Protein AF-A0A924F6A1-F1 (afdb_monomer)

Mean predicted aligned error: 19.83 Å

Structure (mmCIF, N/CA/C/O backbone):
data_AF-A0A924F6A1-F1
#
_entry.id   AF-A0A924F6A1-F1
#
loop_
_atom_site.group_PDB
_atom_site.id
_atom_site.type_symbol
_atom_site.label_atom_id
_atom_site.label_alt_id
_atom_site.label_comp_id
_atom_site.label_asym_id
_atom_site.label_entity_id
_atom_site.label_seq_id
_atom_site.pdbx_PDB_ins_code
_atom_site.Cartn_x
_atom_site.Cartn_y
_atom_site.Cartn_z
_atom_site.occupancy
_atom_site.B_iso_or_equiv
_atom_site.auth_seq_id
_atom_site.auth_comp_id
_atom_site.auth_asym_id
_atom_site.auth_atom_id
_atom_site.pdbx_PDB_model_num
ATOM 1 N N . MET A 1 1 ? 27.672 7.963 -35.920 1.00 69.19 1 MET A N 1
ATOM 2 C CA . MET A 1 1 ? 27.769 6.592 -35.367 1.00 69.19 1 MET A CA 1
ATOM 3 C C . MET A 1 1 ? 27.123 5.629 -36.347 1.00 69.19 1 MET A C 1
ATOM 5 O O . MET A 1 1 ? 26.138 6.004 -36.980 1.00 69.19 1 MET A O 1
ATOM 9 N N . LYS A 1 2 ? 27.697 4.438 -36.548 1.00 82.00 2 LYS A N 1
ATOM 10 C CA . LYS A 1 2 ? 27.095 3.429 -37.437 1.00 82.00 2 LYS A CA 1
ATOM 11 C C . LYS A 1 2 ? 25.716 3.075 -36.865 1.00 82.00 2 LYS A C 1
ATOM 13 O O . LYS A 1 2 ? 25.593 2.946 -35.654 1.00 82.00 2 LYS A O 1
ATOM 18 N N . ARG A 1 3 ? 24.677 2.928 -37.694 1.00 85.81 3 ARG A N 1
ATOM 19 C CA . ARG A 1 3 ? 23.314 2.618 -37.198 1.00 85.81 3 ARG A CA 1
ATOM 20 C C . ARG A 1 3 ? 23.280 1.343 -36.340 1.00 85.81 3 ARG A C 1
ATOM 22 O O . ARG A 1 3 ? 22.493 1.251 -35.409 1.00 85.81 3 ARG A O 1
ATOM 29 N N . THR A 1 4 ? 24.195 0.415 -36.615 1.00 90.06 4 THR A N 1
ATOM 30 C CA . THR A 1 4 ? 24.453 -0.797 -35.829 1.00 90.06 4 THR A CA 1
ATOM 31 C C . THR A 1 4 ? 24.885 -0.510 -34.393 1.00 90.06 4 THR A C 1
ATOM 33 O O . THR A 1 4 ? 24.439 -1.188 -33.481 1.00 90.06 4 THR A O 1
ATOM 36 N N . ASP A 1 5 ? 25.722 0.502 -34.188 1.00 92.50 5 ASP A N 1
ATOM 37 C CA . ASP A 1 5 ? 26.245 0.882 -32.872 1.00 92.50 5 ASP A CA 1
ATOM 38 C C . ASP A 1 5 ? 25.115 1.432 -31.988 1.00 92.50 5 ASP A C 1
ATOM 40 O O . ASP A 1 5 ? 24.906 1.005 -30.855 1.00 92.50 5 ASP A O 1
ATOM 44 N N . LEU A 1 6 ? 24.264 2.276 -32.582 1.00 92.31 6 LEU A N 1
ATOM 45 C CA . LEU A 1 6 ? 23.067 2.788 -31.921 1.00 92.31 6 LEU A CA 1
ATOM 46 C C . LEU A 1 6 ? 22.072 1.668 -31.573 1.00 92.31 6 LEU A C 1
ATOM 48 O O . LEU A 1 6 ? 21.529 1.651 -30.472 1.00 92.31 6 LEU A O 1
ATOM 52 N N . ALA A 1 7 ? 21.855 0.715 -32.484 1.00 93.69 7 ALA A N 1
ATOM 53 C CA . ALA A 1 7 ? 20.988 -0.434 -32.226 1.00 93.69 7 ALA A CA 1
ATOM 54 C C . ALA A 1 7 ? 21.516 -1.309 -31.077 1.00 93.69 7 ALA A C 1
ATOM 56 O O . ALA A 1 7 ? 20.733 -1.805 -30.269 1.00 93.69 7 ALA A O 1
ATOM 57 N N . MET A 1 8 ? 22.837 -1.464 -30.976 1.00 95.31 8 MET A N 1
ATOM 58 C CA . MET A 1 8 ? 23.467 -2.296 -29.954 1.00 95.31 8 MET A CA 1
ATOM 59 C C . MET A 1 8 ? 23.367 -1.664 -28.559 1.00 95.31 8 MET A C 1
ATOM 61 O O . MET A 1 8 ? 23.007 -2.350 -27.603 1.00 95.31 8 MET A O 1
ATOM 65 N N . ILE A 1 9 ? 23.570 -0.347 -28.454 1.00 95.12 9 ILE A N 1
ATOM 66 C CA . ILE A 1 9 ? 23.384 0.398 -27.198 1.00 95.12 9 ILE A CA 1
ATOM 67 C C . ILE A 1 9 ? 21.930 0.303 -26.718 1.00 95.12 9 ILE A C 1
ATOM 69 O O . ILE A 1 9 ? 21.684 -0.006 -25.552 1.00 95.12 9 ILE A O 1
ATOM 73 N N . VAL A 1 10 ? 20.962 0.526 -27.614 1.00 95.69 10 VAL A N 1
ATOM 74 C CA . VAL A 1 10 ? 19.532 0.446 -27.270 1.00 95.69 10 VAL A CA 1
ATOM 75 C C . VAL A 1 10 ? 19.145 -0.971 -26.848 1.00 95.69 10 VAL A C 1
ATOM 77 O O . VAL A 1 10 ? 18.393 -1.140 -25.890 1.00 95.69 10 VAL A O 1
ATOM 80 N N . PHE A 1 11 ? 19.694 -1.994 -27.506 1.00 96.44 11 PHE A N 1
ATOM 81 C CA . PHE A 1 11 ? 19.450 -3.386 -27.142 1.00 96.44 11 PHE A CA 1
ATOM 82 C C . PHE A 1 11 ? 19.949 -3.709 -25.729 1.00 96.44 11 PHE A C 1
ATOM 84 O O . PHE A 1 11 ? 19.194 -4.240 -24.915 1.00 96.44 11 PHE A O 1
ATOM 91 N N . ILE A 1 12 ? 21.191 -3.335 -25.406 1.00 96.44 12 ILE A N 1
ATOM 92 C CA . ILE A 1 12 ? 21.759 -3.564 -24.070 1.00 96.44 12 ILE A CA 1
ATOM 93 C C . ILE A 1 12 ? 20.958 -2.808 -23.003 1.00 96.44 12 ILE A C 1
ATOM 95 O O . ILE A 1 12 ? 20.672 -3.372 -21.947 1.00 96.44 12 ILE A O 1
ATOM 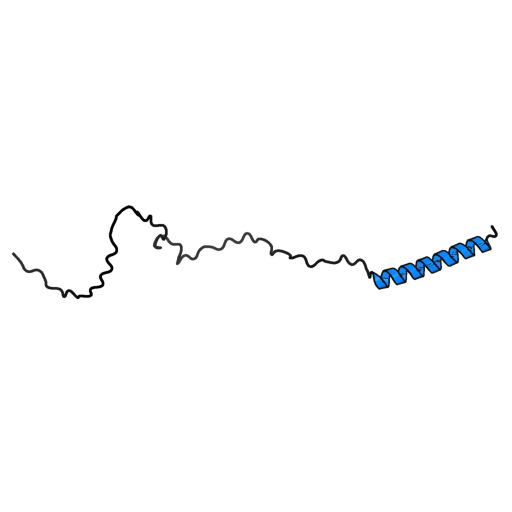99 N N . ALA A 1 13 ? 20.558 -1.564 -23.279 1.00 97.12 13 ALA A N 1
ATOM 100 C CA . ALA A 1 13 ? 19.742 -0.768 -22.366 1.00 97.12 13 ALA A CA 1
ATOM 101 C C . ALA A 1 13 ? 18.357 -1.392 -22.114 1.00 97.12 13 ALA A C 1
ATOM 103 O O . ALA A 1 13 ? 17.880 -1.408 -20.982 1.00 97.12 13 ALA A O 1
ATOM 104 N N . ALA A 1 14 ? 17.719 -1.942 -23.149 1.00 97.50 14 ALA A N 1
ATOM 105 C CA . ALA A 1 14 ? 16.425 -2.603 -23.008 1.00 97.50 14 ALA A CA 1
ATOM 106 C C . ALA A 1 14 ? 16.528 -3.886 -22.169 1.00 97.50 14 ALA A C 1
ATOM 108 O O . ALA A 1 14 ? 15.712 -4.109 -21.273 1.00 97.50 14 ALA A O 1
ATOM 109 N N . VAL A 1 15 ? 17.553 -4.709 -22.419 1.00 97.81 15 VAL A N 1
ATOM 110 C CA . VAL A 1 15 ? 17.781 -5.948 -21.660 1.00 97.81 15 VAL A CA 1
ATOM 111 C C . VAL A 1 15 ? 18.111 -5.642 -20.197 1.00 97.81 15 VAL A C 1
ATOM 113 O O . VAL A 1 15 ? 17.554 -6.278 -19.302 1.00 97.81 15 VAL A O 1
ATOM 116 N N . SER A 1 16 ? 18.962 -4.648 -19.928 1.00 97.44 16 SER A N 1
ATOM 117 C CA . SER A 1 16 ? 19.329 -4.275 -18.557 1.00 97.44 16 SER A CA 1
ATOM 118 C C . SER A 1 16 ? 18.147 -3.700 -17.774 1.00 97.44 16 SER A C 1
ATOM 120 O O . SER A 1 16 ? 17.927 -4.106 -16.632 1.00 97.44 16 SER A O 1
ATOM 122 N N . ALA A 1 17 ? 17.336 -2.835 -18.393 1.00 96.69 17 ALA A N 1
ATOM 123 C CA . ALA A 1 17 ? 16.113 -2.314 -17.787 1.00 96.69 17 ALA A CA 1
ATOM 124 C C . ALA A 1 17 ? 15.095 -3.429 -17.504 1.00 96.69 17 ALA A C 1
ATOM 126 O O . ALA A 1 17 ? 14.482 -3.443 -16.436 1.00 96.69 17 ALA A O 1
ATOM 127 N N . GLY A 1 18 ? 14.959 -4.395 -18.420 1.00 96.56 18 GLY A N 1
ATOM 128 C CA . GLY A 1 18 ? 14.108 -5.567 -18.225 1.00 96.56 18 GLY A CA 1
ATOM 129 C C . GLY A 1 18 ? 14.529 -6.379 -17.001 1.00 96.56 18 GLY A C 1
ATOM 130 O O . GLY A 1 18 ? 13.719 -6.608 -16.106 1.00 96.56 18 GLY A O 1
ATOM 131 N N . ILE A 1 19 ? 15.808 -6.756 -16.911 1.00 96.88 19 ILE A N 1
ATOM 132 C CA . ILE A 1 19 ? 16.333 -7.521 -15.769 1.00 96.88 19 ILE A CA 1
ATOM 133 C C . ILE A 1 19 ? 16.158 -6.739 -14.460 1.00 96.88 19 ILE A C 1
ATOM 135 O O . ILE A 1 19 ? 15.683 -7.298 -13.472 1.00 96.88 19 ILE A O 1
ATOM 139 N N . ALA A 1 20 ? 16.487 -5.444 -14.453 1.00 95.81 20 ALA A N 1
ATOM 140 C CA . ALA A 1 20 ? 16.330 -4.594 -13.276 1.00 95.81 20 ALA A CA 1
ATOM 141 C C . ALA A 1 20 ? 14.869 -4.526 -12.805 1.00 95.81 20 ALA A C 1
ATOM 143 O O . ALA A 1 20 ? 14.615 -4.613 -11.603 1.00 95.81 20 ALA A O 1
ATOM 144 N N . TYR A 1 21 ? 13.911 -4.437 -13.735 1.00 93.44 21 TYR A N 1
ATOM 145 C CA . TYR A 1 21 ? 12.485 -4.463 -13.416 1.00 93.44 21 TYR A CA 1
ATOM 146 C C . TYR A 1 21 ? 12.074 -5.778 -12.749 1.00 93.44 21 TYR A C 1
ATOM 148 O O . TYR A 1 21 ? 11.426 -5.747 -11.705 1.00 93.44 21 TYR A O 1
ATOM 156 N N . PHE A 1 22 ? 12.486 -6.927 -13.294 1.00 93.38 22 PHE A N 1
ATOM 157 C CA . PHE A 1 22 ? 12.155 -8.227 -12.701 1.00 93.38 22 PHE A CA 1
ATOM 158 C C . PHE A 1 22 ? 12.762 -8.403 -11.307 1.00 93.38 22 PHE A C 1
ATOM 160 O O . PHE A 1 22 ? 12.074 -8.866 -10.399 1.00 93.38 22 PHE A O 1
ATOM 167 N N . VAL A 1 23 ? 14.020 -7.996 -11.111 1.00 94.44 23 VAL A N 1
ATOM 168 C CA . VAL A 1 23 ? 14.675 -8.054 -9.795 1.00 94.44 23 VAL A CA 1
ATOM 169 C C . VAL A 1 23 ? 13.966 -7.137 -8.798 1.00 94.44 23 VAL A C 1
ATOM 171 O O . VAL A 1 23 ? 13.624 -7.575 -7.702 1.00 94.44 23 VAL A O 1
ATOM 174 N N . ALA A 1 24 ? 13.684 -5.889 -9.178 1.00 91.19 24 ALA A N 1
ATOM 175 C CA . ALA A 1 24 ? 12.972 -4.950 -8.318 1.00 91.19 24 ALA A CA 1
ATOM 176 C C . ALA A 1 24 ? 11.562 -5.455 -7.980 1.0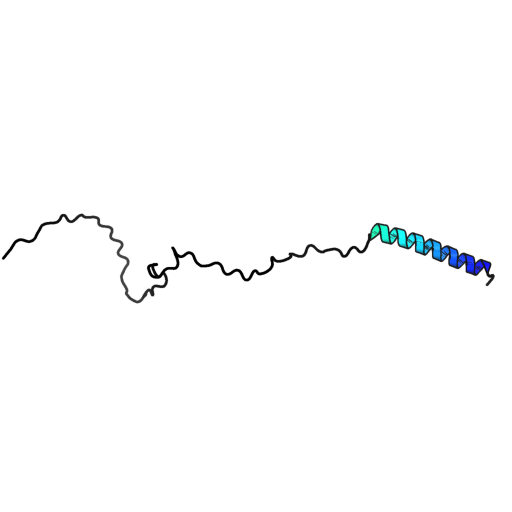0 91.19 24 ALA A C 1
ATOM 178 O O . ALA A 1 24 ? 11.169 -5.442 -6.818 1.00 91.19 24 ALA A O 1
ATOM 179 N N . H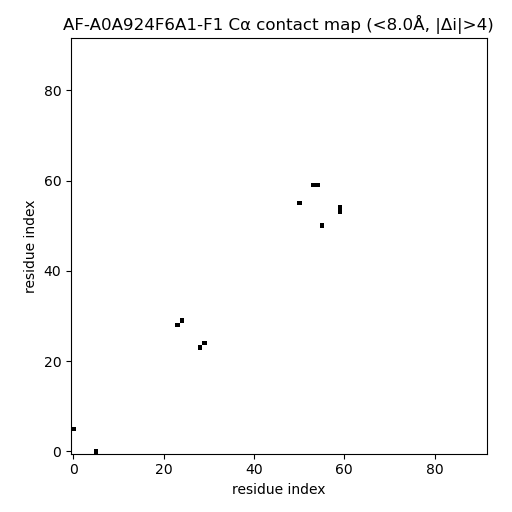IS A 1 25 ? 10.821 -5.963 -8.962 1.00 88.19 25 HIS A N 1
ATOM 180 C CA . HIS A 1 25 ? 9.485 -6.506 -8.740 1.00 88.19 25 HIS A CA 1
ATOM 181 C C . HIS A 1 25 ? 9.505 -7.762 -7.857 1.00 88.19 25 HIS A C 1
ATOM 183 O O . HIS A 1 25 ? 8.623 -7.933 -7.022 1.00 88.19 25 HIS A O 1
ATOM 189 N N . SER A 1 26 ? 10.529 -8.613 -7.980 1.00 88.69 26 SER A N 1
ATOM 190 C CA . SER A 1 26 ? 10.692 -9.789 -7.119 1.0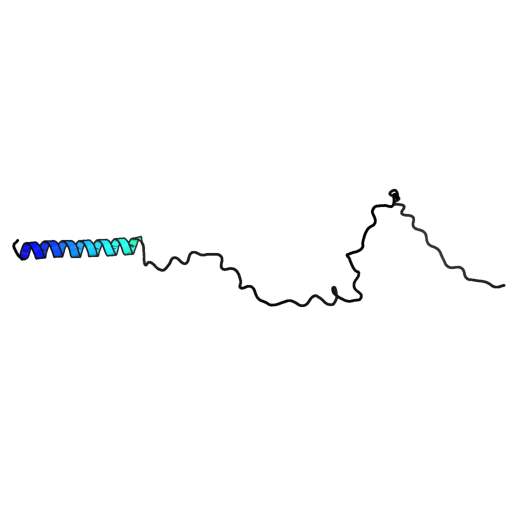0 88.69 26 SER A CA 1
ATOM 191 C C . SER A 1 26 ? 11.055 -9.425 -5.678 1.00 88.69 26 SER A C 1
ATOM 193 O O . SER A 1 26 ? 10.646 -10.138 -4.766 1.00 88.69 26 SER A O 1
ATOM 195 N N . LEU A 1 27 ? 11.845 -8.367 -5.465 1.00 87.94 27 LEU A N 1
ATOM 196 C CA . LEU A 1 27 ? 12.287 -7.954 -4.129 1.00 87.94 27 LEU A CA 1
ATOM 197 C C . LEU A 1 27 ? 11.252 -7.083 -3.411 1.00 87.94 27 LEU A C 1
ATOM 199 O O . LEU A 1 27 ? 11.000 -7.275 -2.225 1.00 87.94 27 LEU A O 1
ATOM 203 N N . PHE A 1 28 ? 10.660 -6.124 -4.119 1.00 84.88 28 PHE A N 1
ATOM 204 C CA . PHE A 1 28 ? 9.713 -5.160 -3.556 1.00 84.88 28 PHE A CA 1
ATOM 205 C C . PHE A 1 28 ? 8.247 -5.587 -3.724 1.00 84.88 28 PHE A C 1
ATOM 207 O O . PHE A 1 28 ? 7.361 -4.966 -3.139 1.00 84.88 28 PHE A O 1
ATOM 214 N N . GLY A 1 29 ? 7.985 -6.658 -4.479 1.00 76.62 29 GLY A N 1
ATOM 215 C CA . GLY A 1 29 ? 6.645 -7.165 -4.753 1.00 76.62 29 GLY A CA 1
ATOM 216 C C . GLY A 1 29 ? 5.805 -6.218 -5.614 1.00 76.62 29 GLY A C 1
ATOM 217 O O . GLY A 1 29 ? 6.262 -5.195 -6.132 1.00 76.62 29 GLY A O 1
ATOM 218 N N . SER A 1 30 ? 4.522 -6.547 -5.763 1.00 70.19 30 SER A N 1
ATOM 219 C CA . SER A 1 30 ? 3.534 -5.559 -6.190 1.00 70.19 30 SER A CA 1
ATOM 220 C C . SER A 1 30 ? 3.392 -4.513 -5.089 1.00 70.19 30 SER A C 1
ATOM 222 O O . SER A 1 30 ? 3.227 -4.893 -3.928 1.00 70.19 30 SER A O 1
ATOM 224 N N . MET A 1 31 ? 3.346 -3.225 -5.448 1.00 61.91 31 MET A N 1
ATOM 225 C CA . MET A 1 31 ? 2.804 -2.169 -4.584 1.00 61.91 31 MET A CA 1
ATOM 226 C C . MET A 1 31 ? 1.293 -2.395 -4.383 1.00 61.91 31 MET A C 1
ATOM 228 O O . MET A 1 31 ? 0.464 -1.560 -4.725 1.00 61.91 31 MET A O 1
ATOM 232 N N . SER A 1 32 ? 0.904 -3.560 -3.867 1.00 62.28 32 SER A N 1
ATOM 233 C CA . SER A 1 32 ? -0.364 -3.707 -3.184 1.00 62.28 32 SER A CA 1
ATOM 234 C C . SER A 1 32 ? -0.200 -2.809 -1.983 1.00 62.28 32 SER A C 1
ATOM 236 O O . SER A 1 32 ? 0.628 -3.111 -1.123 1.00 62.28 32 SER A O 1
ATOM 238 N N . THR A 1 33 ? -0.892 -1.668 -2.004 1.00 61.16 33 THR A N 1
ATOM 239 C CA . THR A 1 33 ? -0.996 -0.726 -0.892 1.00 61.16 33 THR A CA 1
ATOM 240 C C . THR A 1 33 ? -0.918 -1.531 0.387 1.00 61.16 33 THR A C 1
ATOM 242 O O . THR A 1 33 ? -1.817 -2.335 0.643 1.00 61.16 33 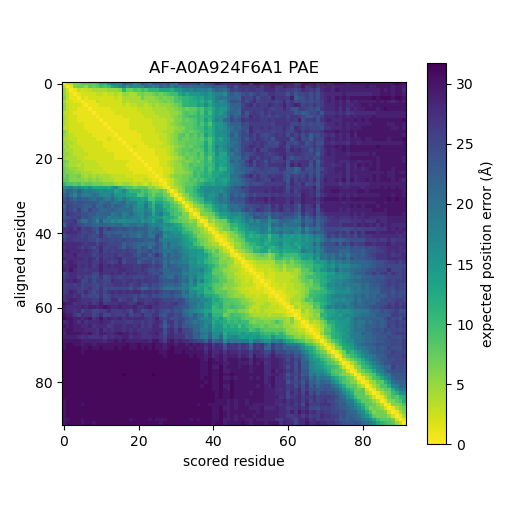THR A O 1
ATOM 245 N N . GLN A 1 34 ? 0.209 -1.438 1.099 1.00 59.94 34 GLN A N 1
ATOM 246 C CA . GLN A 1 34 ? 0.372 -2.151 2.352 1.00 59.94 34 GLN A CA 1
ATOM 247 C C . GLN A 1 34 ? -0.770 -1.636 3.211 1.00 59.94 34 GLN A C 1
ATOM 249 O O . GLN A 1 34 ? -0.751 -0.483 3.640 1.00 59.94 34 GLN A O 1
ATOM 254 N N . THR A 1 35 ? -1.821 -2.441 3.360 1.00 60.47 35 THR A N 1
ATOM 255 C CA . THR A 1 35 ? -2.922 -2.129 4.253 1.00 60.47 35 THR A CA 1
ATOM 256 C C . THR A 1 35 ? -2.319 -2.289 5.628 1.00 60.47 35 THR A C 1
ATOM 258 O O . THR A 1 35 ? -2.318 -3.369 6.218 1.00 60.47 35 THR A O 1
ATOM 261 N N . VAL A 1 36 ? -1.671 -1.218 6.082 1.00 66.06 36 VAL A N 1
ATOM 262 C CA . VAL A 1 36 ? -1.169 -1.103 7.434 1.00 66.06 36 VAL A CA 1
ATOM 263 C C . VAL A 1 36 ? -2.365 -1.441 8.301 1.00 66.06 36 VAL A C 1
ATOM 265 O O . VAL A 1 36 ? -3.446 -0.879 8.110 1.00 66.06 36 VAL A O 1
ATOM 268 N N . LYS A 1 37 ? -2.195 -2.425 9.183 1.00 62.16 37 LYS A N 1
ATOM 269 C CA . LYS A 1 37 ? -3.239 -2.884 10.095 1.00 62.16 37 LYS A CA 1
ATOM 270 C C . LYS A 1 37 ? -3.448 -1.795 11.144 1.00 62.16 37 LYS A C 1
ATOM 272 O O . LYS A 1 37 ? -3.006 -1.905 12.284 1.00 62.16 37 LYS A O 1
ATOM 277 N N . VAL A 1 38 ? -4.033 -0.687 10.711 1.00 71.69 38 VAL A N 1
ATOM 278 C CA . VAL A 1 38 ? -4.482 0.384 11.579 1.00 71.69 38 VAL A CA 1
ATOM 279 C C . VAL A 1 38 ? -5.635 -0.171 12.390 1.00 71.69 38 VAL A C 1
ATOM 281 O O . VAL A 1 38 ? -6.399 -1.021 11.926 1.00 71.69 38 VAL A O 1
ATOM 284 N N . ARG A 1 39 ? -5.730 0.259 13.642 1.00 67.56 39 ARG A N 1
ATOM 285 C CA . ARG A 1 39 ? -6.875 -0.101 14.462 1.00 67.56 39 ARG A CA 1
ATOM 286 C C . ARG A 1 39 ? -8.083 0.633 13.901 1.00 67.56 39 ARG A C 1
ATOM 288 O O . ARG A 1 39 ? -8.243 1.824 14.141 1.00 67.56 39 ARG A O 1
ATOM 295 N N . THR A 1 40 ? -8.884 -0.067 13.108 1.00 70.88 40 THR A N 1
ATOM 296 C CA . THR A 1 40 ? -10.211 0.404 12.732 1.00 70.88 40 THR A CA 1
ATOM 297 C C . THR A 1 40 ? -11.030 0.435 14.013 1.00 70.88 40 THR A C 1
ATOM 299 O O . THR A 1 40 ? -11.195 -0.597 14.660 1.00 70.88 40 THR A O 1
ATOM 302 N N . ILE A 1 41 ? -11.435 1.629 14.437 1.00 71.94 41 ILE A N 1
ATOM 303 C CA . ILE A 1 41 ? -12.368 1.783 15.551 1.00 71.94 41 ILE A CA 1
ATOM 304 C C . ILE A 1 41 ? -13.740 1.289 15.105 1.00 71.94 41 ILE A C 1
ATOM 306 O O . ILE A 1 41 ? -14.122 1.487 13.948 1.00 71.94 41 ILE A O 1
ATOM 310 N N . ASP A 1 42 ? -14.468 0.649 16.014 1.00 76.75 42 ASP A N 1
ATOM 311 C CA . ASP A 1 42 ? -15.856 0.301 15.750 1.00 76.75 42 ASP A CA 1
ATOM 312 C C . ASP A 1 42 ? -16.657 1.591 15.499 1.00 76.75 42 ASP A C 1
ATOM 314 O O . ASP A 1 42 ? -16.413 2.611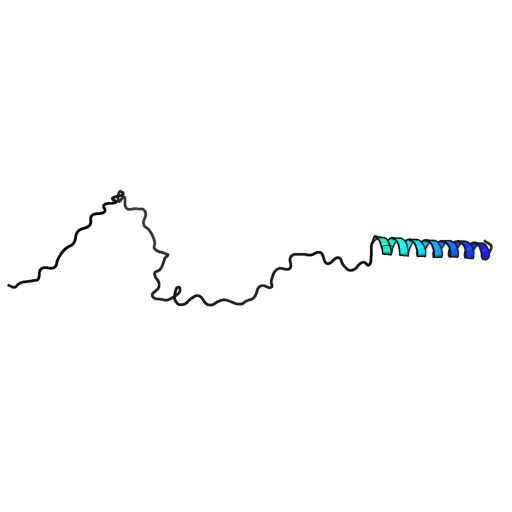 16.160 1.00 76.75 42 ASP A O 1
ATOM 318 N N . PRO A 1 43 ? -17.570 1.596 14.512 1.00 77.19 43 PRO A N 1
ATOM 319 C CA . PRO A 1 43 ? -18.385 2.765 14.223 1.00 77.19 43 PRO A CA 1
ATOM 320 C C . PRO A 1 43 ? -19.191 3.150 15.465 1.00 77.19 43 PRO A C 1
ATOM 322 O O . PRO A 1 43 ? -19.810 2.302 16.103 1.00 77.19 43 PRO A O 1
ATOM 325 N N . ILE A 1 44 ? -19.188 4.442 15.804 1.00 76.19 44 ILE A N 1
ATOM 326 C CA . ILE A 1 44 ? -19.974 4.973 16.920 1.00 76.19 44 ILE A CA 1
ATOM 327 C C . ILE A 1 44 ? -21.449 4.835 16.538 1.00 76.19 44 ILE A C 1
ATOM 329 O O . ILE A 1 44 ? -21.956 5.605 15.718 1.00 76.19 44 ILE A O 1
ATOM 333 N N . THR A 1 45 ? -22.136 3.836 17.092 1.00 78.25 45 THR A N 1
ATOM 334 C CA . THR A 1 45 ? -23.574 3.679 16.883 1.00 78.25 45 THR A CA 1
ATOM 335 C C . THR A 1 45 ? -24.313 4.714 17.730 1.00 78.25 45 THR A C 1
ATOM 337 O O . THR A 1 45 ? -23.938 5.009 18.863 1.00 78.25 45 THR A O 1
ATOM 340 N N . SER A 1 46 ? -25.364 5.325 17.179 1.00 76.06 46 SER A N 1
ATOM 341 C CA . SER A 1 46 ? -26.220 6.274 17.919 1.00 76.06 46 SER A CA 1
ATOM 342 C C . SER A 1 46 ? -27.266 5.559 18.786 1.00 76.06 46 SER A C 1
ATOM 344 O O . SER A 1 46 ? -28.301 6.128 19.128 1.00 76.06 46 SER A O 1
ATOM 346 N N . GLU A 1 47 ? -27.028 4.287 19.099 1.00 80.44 47 GLU A N 1
ATOM 347 C CA . GLU A 1 47 ? -27.947 3.431 19.834 1.00 80.44 47 GLU A CA 1
ATOM 348 C C . GLU A 1 47 ? -27.884 3.787 21.319 1.00 80.44 47 GLU A C 1
ATOM 350 O O . GLU A 1 47 ? -26.997 3.372 22.063 1.00 80.44 47 GLU A O 1
ATOM 355 N N . VAL A 1 48 ? -28.844 4.599 21.756 1.00 78.25 48 VAL A N 1
ATOM 356 C CA . VAL A 1 48 ? -29.017 4.943 23.166 1.00 78.25 48 VAL A CA 1
ATOM 357 C C . VAL A 1 48 ? -29.802 3.823 23.838 1.00 78.25 48 VAL A C 1
ATOM 359 O O . VAL A 1 48 ? -31.010 3.686 23.638 1.00 78.25 48 VAL A O 1
ATOM 362 N N . GLN A 1 49 ? -29.116 3.017 24.648 1.00 81.62 49 GLN A N 1
ATOM 363 C CA . GLN A 1 49 ? -29.771 1.973 25.429 1.00 81.62 49 GLN A CA 1
ATOM 364 C C . GLN A 1 49 ? -30.636 2.594 26.525 1.00 81.62 49 GLN A C 1
ATOM 366 O O . GLN A 1 49 ? -30.201 3.474 27.270 1.00 81.62 49 GLN A O 1
ATOM 371 N N . THR A 1 50 ? -31.882 2.132 26.617 1.00 85.62 50 THR A N 1
ATOM 372 C CA . THR A 1 50 ? -32.817 2.622 27.634 1.00 85.62 50 THR A CA 1
ATOM 373 C C . THR A 1 50 ? -32.381 2.117 29.017 1.00 85.62 50 THR A C 1
ATOM 375 O O . THR A 1 50 ? -32.085 0.926 29.142 1.00 85.62 50 THR A O 1
ATOM 378 N N . PRO A 1 51 ? -32.347 2.974 30.056 1.00 85.75 51 PRO A N 1
ATOM 379 C CA . PRO A 1 51 ? -31.964 2.564 31.405 1.00 85.75 51 PRO A CA 1
ATOM 380 C C . PRO A 1 51 ? -32.878 1.465 31.961 1.00 85.75 51 PRO A C 1
ATOM 382 O O . PRO A 1 51 ? -34.078 1.440 31.673 1.00 85.75 51 PRO A O 1
ATOM 385 N N . ASP A 1 52 ? -32.323 0.577 32.790 1.00 90.00 52 ASP A N 1
ATOM 386 C CA . ASP A 1 52 ? -33.102 -0.469 33.458 1.00 90.00 52 ASP A CA 1
ATOM 387 C C . ASP A 1 52 ? -34.153 0.164 34.379 1.00 90.00 52 ASP A C 1
ATOM 389 O O . ASP A 1 52 ? -33.825 0.865 35.338 1.00 90.00 52 ASP A O 1
ATOM 393 N N . LYS A 1 53 ? -35.430 -0.113 34.104 1.00 89.31 53 LYS A N 1
ATOM 394 C CA . LYS A 1 53 ? -36.568 0.427 34.857 1.00 89.31 53 LYS A CA 1
ATOM 395 C C . LYS A 1 53 ? -36.607 -0.061 36.305 1.00 89.31 53 LYS A C 1
ATOM 397 O O . LYS A 1 53 ? -37.198 0.608 37.147 1.00 89.31 53 LYS A O 1
ATOM 402 N N . ASN A 1 54 ? -35.978 -1.189 36.627 1.00 85.62 54 ASN A N 1
ATOM 403 C CA . ASN A 1 54 ? -35.902 -1.673 38.006 1.00 85.62 54 ASN A CA 1
ATOM 404 C C . ASN A 1 54 ? -34.969 -0.811 38.868 1.00 85.62 54 ASN A C 1
ATOM 406 O O . ASN A 1 54 ? -35.152 -0.733 40.079 1.00 85.62 54 ASN A O 1
ATOM 410 N N . ILE A 1 55 ? -34.003 -0.137 38.239 1.00 83.75 55 ILE A N 1
ATOM 411 C CA . ILE A 1 55 ? -33.002 0.707 38.904 1.00 83.75 55 ILE A CA 1
ATOM 412 C C . ILE A 1 55 ? -33.376 2.186 38.761 1.00 83.75 55 ILE A C 1
ATOM 414 O O . ILE A 1 55 ? -33.350 2.936 39.731 1.00 83.75 55 ILE A O 1
ATOM 418 N N . PHE A 1 56 ? -33.771 2.604 37.559 1.00 87.88 56 PHE A N 1
ATOM 419 C CA . PHE A 1 56 ? -34.148 3.975 37.232 1.00 87.88 56 PHE A CA 1
ATOM 420 C C . PHE A 1 56 ? -35.672 4.110 37.222 1.00 87.88 56 PHE A C 1
ATOM 422 O O . PHE A 1 56 ? -36.316 4.108 36.171 1.00 87.88 56 PHE A O 1
ATOM 429 N N . ASN A 1 57 ? -36.260 4.216 38.412 1.00 88.38 57 ASN A N 1
ATOM 430 C CA . ASN A 1 57 ? -37.686 4.487 38.590 1.00 88.38 57 ASN A CA 1
ATOM 431 C C . ASN A 1 57 ? -37.935 5.510 39.701 1.00 88.38 57 ASN A C 1
ATOM 433 O O . ASN A 1 57 ? -37.064 5.794 40.515 1.00 88.38 57 ASN A O 1
ATOM 437 N N . ALA A 1 58 ? -39.155 6.049 39.741 1.00 86.38 58 ALA A N 1
ATOM 438 C CA . ALA A 1 58 ? -39.555 7.076 40.703 1.00 86.38 58 ALA A CA 1
ATOM 439 C C . ALA A 1 58 ? -39.546 6.601 42.168 1.00 86.38 58 ALA A C 1
ATOM 441 O O . ALA A 1 58 ? -39.484 7.430 43.069 1.00 86.38 58 ALA A O 1
ATOM 442 N N . ASN A 1 59 ? -39.601 5.287 42.401 1.00 87.69 59 ASN A N 1
ATOM 443 C CA . ASN A 1 59 ? -39.562 4.694 43.737 1.00 87.69 59 ASN A CA 1
ATOM 444 C C . ASN A 1 59 ? -38.140 4.246 44.132 1.00 87.69 59 ASN A C 1
ATOM 446 O O . ASN A 1 59 ? -37.963 3.675 45.208 1.00 87.69 59 ASN A O 1
ATOM 450 N N . ALA A 1 60 ? -37.135 4.456 43.272 1.00 87.38 60 ALA A N 1
ATOM 451 C CA . ALA A 1 60 ? -35.757 4.075 43.549 1.00 87.38 60 ALA A CA 1
ATOM 452 C C . ALA A 1 60 ? -35.137 4.988 44.620 1.00 87.38 60 ALA A C 1
ATOM 454 O O . ALA A 1 60 ? -35.399 6.191 44.662 1.00 87.38 60 ALA A O 1
ATOM 455 N N . ILE A 1 61 ? -34.287 4.415 45.482 1.00 86.12 61 ILE A N 1
ATOM 456 C CA . ILE A 1 61 ? -33.549 5.180 46.496 1.00 86.12 61 ILE A CA 1
ATOM 457 C C . ILE A 1 61 ? -32.579 6.126 45.785 1.00 86.12 61 ILE A C 1
ATOM 459 O O . ILE A 1 61 ? -31.756 5.679 44.989 1.00 86.12 61 ILE A O 1
ATOM 463 N N . ASN A 1 62 ? -32.650 7.422 46.101 1.00 84.94 62 ASN A N 1
ATOM 464 C CA . ASN A 1 62 ? -31.716 8.412 45.576 1.00 84.94 62 ASN A CA 1
ATOM 465 C C . ASN A 1 62 ? -30.355 8.284 46.291 1.00 84.94 62 ASN A C 1
ATOM 467 O O . ASN A 1 62 ? -30.283 8.559 47.490 1.00 84.94 62 ASN A O 1
ATOM 471 N N . PRO A 1 63 ? -29.273 7.896 45.591 1.00 79.88 63 PRO A N 1
ATOM 472 C CA . PRO A 1 63 ? -27.954 7.761 46.204 1.00 79.88 63 PRO A CA 1
ATOM 473 C C . PRO A 1 63 ? -27.280 9.115 46.488 1.00 79.88 63 PRO A C 1
ATOM 475 O O . PRO A 1 63 ? -26.302 9.168 47.229 1.00 79.88 63 PRO A O 1
ATOM 478 N N . SER A 1 64 ? -27.774 10.214 45.911 1.00 81.62 64 SER A N 1
ATOM 479 C CA . SER A 1 64 ? -27.225 11.563 46.072 1.00 81.62 64 SER A CA 1
ATOM 480 C C . SER A 1 64 ? -27.828 12.265 47.289 1.00 81.62 64 SER A C 1
ATOM 482 O O . SER A 1 64 ? -28.550 13.252 47.155 1.00 81.62 64 SER A O 1
ATOM 484 N N . VAL A 1 65 ? -27.544 11.743 48.482 1.00 76.31 65 VAL A N 1
ATOM 485 C CA . VAL A 1 65 ? -27.896 12.407 49.743 1.00 76.31 65 VAL A CA 1
ATOM 486 C C . VAL A 1 65 ? -26.755 13.307 50.211 1.00 76.31 65 VAL A C 1
ATOM 488 O O . VAL A 1 65 ? -25.586 12.924 50.188 1.00 76.31 65 VAL A O 1
ATOM 491 N N . GLU A 1 66 ? -27.096 14.523 50.627 1.00 78.19 66 GLU A N 1
ATOM 492 C CA . GLU A 1 66 ? -26.145 15.469 51.206 1.00 78.19 66 GLU A CA 1
ATOM 493 C C . GLU A 1 66 ? -25.789 15.033 52.634 1.00 78.19 66 GLU A C 1
ATOM 495 O O . GLU A 1 66 ? -26.667 14.858 53.480 1.00 78.19 66 GLU A O 1
ATOM 500 N N . VAL A 1 67 ? -24.495 14.844 52.906 1.00 74.62 67 VAL A N 1
ATOM 501 C CA . VAL A 1 67 ? -23.989 14.536 54.249 1.00 74.62 67 VAL A CA 1
ATOM 502 C C . VAL A 1 67 ? -23.408 15.798 54.882 1.00 74.62 67 VAL A C 1
ATOM 504 O O . VAL A 1 67 ? -22.408 16.344 54.422 1.00 74.62 67 VAL A O 1
ATOM 507 N N . ASN A 1 68 ? -24.028 16.262 55.965 1.00 75.12 68 ASN A N 1
ATOM 508 C CA . ASN A 1 68 ? -23.536 17.402 56.734 1.00 75.12 68 ASN A CA 1
ATOM 509 C C . ASN A 1 68 ? -22.446 16.953 57.720 1.00 75.12 68 ASN A C 1
ATOM 511 O O . ASN A 1 68 ? -22.744 16.425 58.788 1.00 75.12 68 ASN A O 1
ATOM 515 N N . ILE A 1 69 ? -21.176 17.210 57.391 1.00 72.75 69 ILE A N 1
ATOM 516 C CA . ILE A 1 69 ? -20.001 16.922 58.244 1.00 72.75 69 ILE A CA 1
ATOM 517 C C . ILE A 1 69 ? -19.771 18.060 59.261 1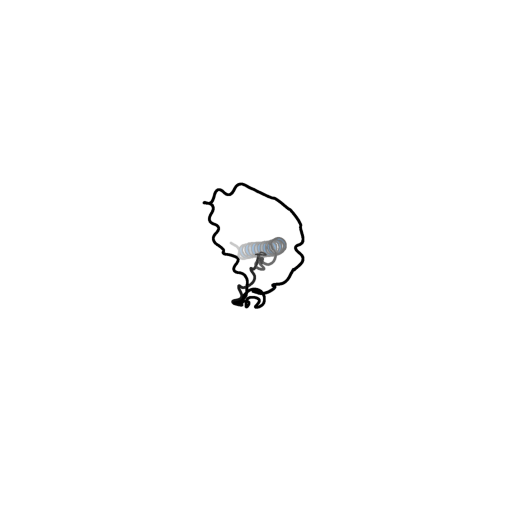.00 72.75 69 ILE A C 1
ATOM 519 O O . ILE A 1 69 ? -18.654 18.520 59.461 1.00 72.75 69 ILE A O 1
ATOM 523 N N . ASN A 1 70 ? -20.842 18.576 59.868 1.00 61.16 70 ASN A N 1
ATOM 524 C CA . ASN A 1 70 ? -20.767 19.660 60.859 1.00 61.16 70 ASN A CA 1
ATOM 525 C C . ASN A 1 70 ? -21.534 19.341 62.150 1.00 61.16 70 ASN A C 1
ATOM 527 O O . ASN A 1 70 ? -21.877 20.252 62.896 1.00 61.16 70 ASN A O 1
ATOM 531 N N . ASN A 1 71 ? -21.784 18.062 62.440 1.00 56.50 71 ASN A N 1
ATOM 532 C CA . ASN A 1 71 ? -22.083 17.642 63.802 1.00 56.50 71 ASN A CA 1
ATOM 533 C C . ASN A 1 71 ? -20.919 16.784 64.294 1.00 56.50 71 ASN A C 1
ATOM 535 O O . ASN A 1 71 ? -20.659 15.705 63.763 1.00 56.50 71 ASN A O 1
ATOM 539 N N . THR A 1 72 ? -20.192 17.281 65.288 1.00 58.25 72 THR A N 1
ATOM 540 C CA . THR A 1 72 ? -19.355 16.453 66.152 1.00 58.25 72 THR A CA 1
ATOM 541 C C . THR A 1 72 ? -20.258 15.474 66.894 1.00 58.25 72 THR A C 1
ATOM 543 O O . THR A 1 72 ? -20.641 15.739 68.028 1.00 58.25 72 THR A O 1
ATOM 546 N N . ASP A 1 73 ? -20.595 14.352 66.265 1.00 56.25 73 ASP A N 1
ATOM 547 C CA . ASP A 1 73 ? -21.007 13.158 66.990 1.00 56.25 73 ASP A CA 1
ATOM 548 C C . ASP A 1 73 ? -19.877 12.140 66.915 1.00 56.25 73 ASP A C 1
ATOM 550 O O . ASP A 1 73 ? -19.633 11.456 65.920 1.00 56.25 73 ASP A O 1
ATOM 554 N N . THR A 1 74 ? -19.134 12.139 68.015 1.00 48.09 74 THR A N 1
ATOM 555 C CA . THR A 1 74 ? -18.209 11.113 68.468 1.00 48.09 74 THR A CA 1
ATOM 556 C C . THR A 1 74 ? -18.680 9.726 68.047 1.00 48.09 74 THR A C 1
ATOM 558 O O . THR A 1 74 ? -19.811 9.329 68.324 1.00 48.09 74 THR A O 1
ATOM 561 N N . ALA A 1 75 ? -17.773 8.963 67.436 1.00 57.06 75 ALA A N 1
ATOM 562 C CA . ALA A 1 75 ? -17.951 7.545 67.184 1.00 57.06 75 ALA A CA 1
ATOM 563 C C . ALA A 1 75 ? -18.472 6.836 68.445 1.00 57.06 75 ALA A C 1
ATOM 565 O O . ALA A 1 75 ? -17.728 6.631 69.400 1.00 57.06 75 ALA A O 1
ATOM 566 N N . THR A 1 76 ? -19.742 6.441 68.436 1.00 39.88 76 THR A N 1
ATOM 567 C CA . THR A 1 76 ? -20.275 5.463 69.382 1.00 39.88 76 THR A CA 1
ATOM 568 C C . T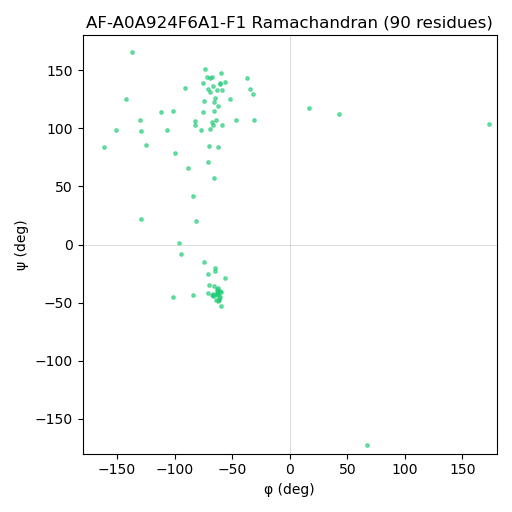HR A 1 76 ? -20.900 4.344 68.574 1.00 39.88 76 THR A C 1
ATOM 570 O O . THR A 1 76 ? -22.087 4.325 68.265 1.00 39.88 76 THR A O 1
ATOM 573 N N . SER A 1 77 ? -20.032 3.409 68.194 1.00 59.34 77 SER A N 1
ATOM 574 C CA . SER A 1 77 ? -20.441 2.038 67.938 1.00 59.34 77 SER A CA 1
ATOM 575 C C . SER A 1 77 ? -20.863 1.446 69.281 1.00 59.34 77 SER A C 1
ATOM 577 O O . SER A 1 77 ? -20.009 1.158 70.115 1.00 59.34 77 SER A O 1
ATOM 579 N N . THR A 1 78 ? -22.166 1.284 69.502 1.00 36.31 78 THR A N 1
ATOM 580 C CA . THR A 1 78 ? -22.682 0.417 70.565 1.00 36.31 78 THR A CA 1
ATOM 581 C C . THR A 1 78 ? -23.712 -0.507 69.947 1.00 36.31 78 THR A C 1
ATOM 583 O O . THR A 1 78 ? -24.873 -0.152 69.761 1.00 36.31 78 THR A O 1
ATOM 586 N N . GLY A 1 79 ? -23.265 -1.717 69.617 1.00 57.66 79 GLY A N 1
ATOM 587 C CA . GLY A 1 79 ? -24.173 -2.844 69.499 1.00 57.66 79 GLY A CA 1
ATOM 588 C C . GLY A 1 79 ? -24.753 -3.141 70.876 1.00 57.66 79 GLY A C 1
ATOM 589 O O . GLY A 1 79 ? -24.006 -3.383 71.819 1.00 57.66 79 GLY A O 1
ATOM 590 N N . THR A 1 80 ? -26.074 -3.120 71.010 1.00 34.97 80 THR A N 1
ATOM 591 C CA . THR A 1 80 ? -26.777 -3.815 72.092 1.00 34.97 80 THR A CA 1
ATOM 592 C C . THR A 1 80 ? -28.161 -4.199 71.585 1.00 34.97 80 THR A C 1
ATOM 594 O O . THR A 1 80 ? -29.084 -3.396 71.503 1.00 34.97 80 THR A O 1
ATOM 597 N N . ASP A 1 81 ? -28.221 -5.460 71.174 1.00 50.19 81 ASP A N 1
ATOM 598 C CA . ASP A 1 81 ? -29.369 -6.354 71.213 1.00 50.19 81 ASP A CA 1
ATOM 599 C C . ASP A 1 81 ? -30.249 -6.100 72.453 1.00 50.19 81 ASP A C 1
ATOM 601 O O . ASP A 1 81 ? -29.695 -5.971 73.541 1.00 50.19 81 ASP A O 1
ATOM 605 N N . THR A 1 82 ? -31.579 -6.018 72.301 1.00 38.84 82 THR A N 1
ATOM 606 C CA . THR A 1 82 ? -32.600 -6.563 73.232 1.00 38.84 82 THR A CA 1
ATOM 607 C C . THR A 1 82 ? -34.011 -6.130 72.803 1.00 38.84 82 THR A C 1
ATOM 609 O O . THR A 1 82 ? -34.444 -5.001 73.010 1.00 38.84 82 THR A O 1
ATOM 612 N N . THR A 1 83 ? -34.730 -7.085 72.206 1.00 53.84 83 THR A N 1
ATOM 613 C CA . THR A 1 83 ? -36.102 -7.516 72.541 1.00 53.84 83 THR A CA 1
ATOM 614 C C . THR A 1 83 ? -36.954 -6.581 73.413 1.00 53.84 83 THR A C 1
ATOM 616 O O . THR A 1 83 ? -36.727 -6.497 74.615 1.00 53.84 83 THR A O 1
ATOM 619 N N . THR A 1 84 ? -38.078 -6.082 72.880 1.00 38.34 84 THR A N 1
ATOM 620 C CA . THR A 1 84 ? -39.203 -5.650 73.734 1.00 38.34 84 THR A CA 1
ATOM 621 C C . THR A 1 84 ? -40.521 -6.244 73.255 1.00 38.34 84 THR A C 1
ATOM 623 O O . THR A 1 84 ? -41.092 -5.867 72.234 1.00 38.34 84 THR A O 1
ATOM 626 N N . LYS A 1 85 ? -40.976 -7.213 74.053 1.00 41.97 85 LYS A N 1
ATOM 627 C CA . LYS A 1 85 ? -42.292 -7.844 74.071 1.00 41.97 85 LYS A CA 1
ATOM 628 C C . LYS A 1 85 ? -43.367 -6.805 74.417 1.00 41.97 85 LYS A C 1
ATOM 630 O O . LYS A 1 85 ? -43.231 -6.055 75.377 1.00 41.97 85 LYS A O 1
ATOM 635 N N . THR A 1 86 ? -44.437 -6.813 73.634 1.00 44.22 86 THR A N 1
ATOM 636 C CA . THR A 1 86 ? -45.663 -6.012 73.749 1.00 44.22 86 THR A CA 1
ATOM 637 C C . THR A 1 86 ? -46.338 -6.185 75.116 1.00 44.22 86 THR A C 1
ATOM 639 O O . THR A 1 86 ? -46.441 -7.308 75.610 1.00 44.22 86 THR A O 1
ATOM 642 N N . THR A 1 87 ? -46.866 -5.116 75.718 1.00 38.47 87 THR A N 1
ATOM 643 C CA . THR A 1 87 ? -47.940 -5.211 76.726 1.00 38.47 87 THR A CA 1
ATOM 644 C C . THR A 1 87 ? -48.903 -4.043 76.537 1.00 38.47 87 THR A C 1
ATOM 646 O O . THR A 1 87 ? -48.485 -2.893 76.451 1.00 38.47 87 THR A O 1
ATOM 649 N N . ASN A 1 88 ? -50.177 -4.407 76.386 1.00 48.38 88 ASN A N 1
ATOM 650 C CA . ASN A 1 88 ? -51.298 -3.574 75.975 1.00 48.38 88 ASN A CA 1
ATOM 651 C C . ASN A 1 88 ? -51.783 -2.592 77.048 1.00 48.38 88 ASN A C 1
ATOM 653 O O . ASN A 1 88 ? -51.749 -2.869 78.245 1.00 48.38 88 ASN A O 1
ATOM 657 N N . ASP A 1 89 ? -52.318 -1.503 76.500 1.00 44.62 89 ASP A N 1
ATOM 658 C CA . ASP A 1 89 ? -53.275 -0.527 77.015 1.00 44.62 89 ASP A CA 1
ATOM 659 C C . ASP A 1 89 ? -54.395 -1.114 77.901 1.00 44.62 89 ASP A C 1
ATOM 661 O O . ASP A 1 89 ? -54.930 -2.197 77.643 1.00 44.62 89 ASP A O 1
ATOM 665 N N . GLY A 1 90 ? -54.759 -0.350 78.932 1.00 39.12 90 GLY A N 1
ATOM 666 C CA . GLY A 1 90 ? -55.798 -0.655 79.905 1.00 39.12 90 GLY A CA 1
ATOM 667 C C . GLY A 1 90 ? -56.259 0.593 80.660 1.00 39.12 90 GLY A C 1
ATOM 668 O O . GLY A 1 90 ? -55.814 0.837 81.775 1.00 39.12 90 GLY A O 1
ATOM 669 N N . THR A 1 91 ? -57.187 1.334 80.048 1.00 43.88 91 THR A N 1
ATOM 670 C CA . THR A 1 91 ? -58.343 2.022 80.665 1.00 43.88 91 THR A CA 1
ATOM 671 C C . THR A 1 91 ? -58.140 2.782 81.987 1.00 43.88 91 THR A C 1
ATOM 673 O O . THR A 1 91 ? -58.094 2.161 83.053 1.00 43.88 91 THR A O 1
ATOM 676 N N . ARG A 1 92 ? -58.261 4.115 81.938 1.00 41.06 92 ARG A N 1
ATOM 677 C CA . ARG A 1 92 ? -59.314 4.918 82.606 1.00 41.06 92 ARG 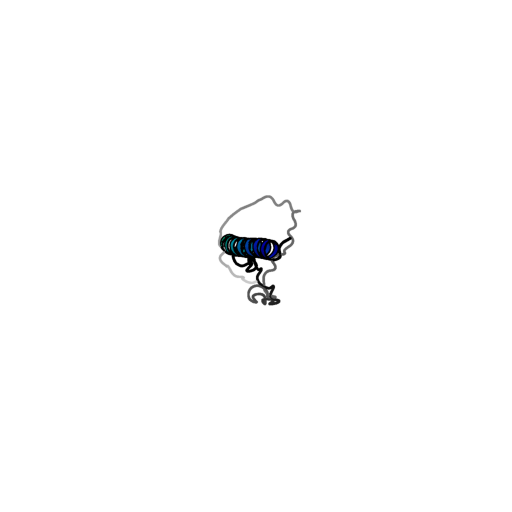A CA 1
ATOM 678 C C . ARG A 1 92 ? -59.077 6.413 82.434 1.00 41.06 92 ARG A C 1
ATOM 680 O O . ARG A 1 92 ? -57.932 6.850 82.656 1.00 41.06 92 ARG A O 1
#

Sequence (92 aa):
MKRTDLAMIVFIAAVSAGIAYFVAHSLFGSMSTQTVKVRTIDPITSEVQTPDKNIFNANAINPSVEVNINNTDTATSTGTDTTTKTTNDGTR

pLDDT: mean 74.19, std 18.62, range [34.97, 97.81]

Secondary structure (DSSP, 8-state):
--HHHHHHHHHHHHHHHHHHHHHHHHHH------------PPP-----PPPPTTTSSTTS--S-----TT----------------------

Radius of gyration: 44.99 Å; Cα contacts (8 Å, |Δi|>4): 6; chains: 1; bounding box: 87×29×120 Å

Foldseek 3Di:
DPVVVVVVVVVVVVVVVVVVVVVCCVVVPPPPPPPPPDPDDDPDDPDDDDDDCVQPDPPHDDPPDDDDPPDPDPDDPDDDDDDDDDDDDDDD

Solvent-accessible surface area (backbone atoms only — not comparable to full-atom values): 6670 Å² total; per-residue (Å²): 128,60,72,66,57,56,52,50,52,53,49,54,52,52,54,51,52,50,53,50,49,52,52,48,41,70,75,68,46,73,87,64,75,78,76,70,88,66,86,76,72,80,79,87,71,89,78,76,79,79,76,58,60,92,66,66,43,95,87,46,84,77,85,87,68,89,79,79,92,80,66,96,71,75,92,74,90,72,92,74,91,79,90,82,84,87,83,82,90,80,88,134